Protein AF-A0A5S9M5P7-F1 (afdb_monomer_lite)

Radius of gyration: 15.04 Å; chains: 1; bounding box: 37×22×45 Å

Secondary structure (DSSP, 8-state):
-----SSS-EEEEEE---B-HHHHHHHHHHHHHHTGGG--SSSPPPTT-EEEEEE--TT----B-TTSTTHHHHHHHHHHHHHHHHHHHHHHHHHHHT--

Organism: Bacillus safensis (NCBI:txid561879)

Sequence (100 aa):
MIHPNMATMLGFVTTDANVEQEALQQALRDITDVTFNQITVDGETSTNDMVLVMANGMAQNDVLNEEHPEWPLFKEGLKLACEDLAKRDCERWRRRNKIN

Foldseek 3Di:
DFAQDFPAAEAEAEEQAQEDPVQVVVLCVVLCVVARSNDDDPPDHDPHHDHDYYYNNNVVDDYDHPPDPCNVVVSVVVSVVRNVSNVVRVVVRCVVVVND

pLDDT: mean 82.06, std 17.08, range [28.47, 96.75]

InterPro domains:
  IPR002813 Arginine biosynthesis protein ArgJ [PF01960] (1-87)
  IPR002813 Arginine biosynthesis protein ArgJ [PTHR23100] (1-87)
  IPR016117 ArgJ-like domain superfamily [SSF56266] (1-87)

Structure (mmCIF, N/CA/C/O backbone):
data_AF-A0A5S9M5P7-F1
#
_entry.id   AF-A0A5S9M5P7-F1
#
loop_
_atom_site.group_PDB
_atom_site.id
_atom_site.type_symbol
_atom_site.label_atom_id
_atom_site.label_alt_id
_atom_site.label_comp_id
_atom_site.label_asym_id
_atom_site.label_entity_id
_atom_site.label_seq_id
_atom_site.pdbx_PDB_ins_code
_atom_site.Cartn_x
_atom_site.Cartn_y
_atom_site.Cartn_z
_atom_site.occupancy
_atom_site.B_iso_or_equiv
_atom_site.auth_seq_id
_atom_site.auth_comp_id
_atom_site.auth_asym_id
_atom_site.auth_atom_id
_atom_site.pdbx_PDB_model_num
ATOM 1 N N . MET A 1 1 ? 19.008 -1.528 -1.074 1.00 31.03 1 MET A N 1
ATOM 2 C CA . MET A 1 1 ? 18.650 -0.303 -1.819 1.00 31.03 1 MET A CA 1
ATOM 3 C C . MET A 1 1 ? 18.102 -0.744 -3.153 1.00 31.03 1 MET A C 1
ATOM 5 O O . MET A 1 1 ? 18.845 -1.346 -3.915 1.00 31.03 1 MET A O 1
ATOM 9 N N . ILE A 1 2 ? 16.807 -0.550 -3.362 1.00 28.47 2 ILE A N 1
ATOM 10 C CA . ILE A 1 2 ? 16.054 -1.086 -4.494 1.00 28.47 2 ILE A CA 1
ATOM 11 C C . ILE A 1 2 ? 15.441 0.132 -5.186 1.00 28.47 2 ILE A C 1
ATOM 13 O O . ILE A 1 2 ? 14.865 0.983 -4.511 1.00 28.47 2 ILE A O 1
ATOM 17 N N . HIS A 1 3 ? 15.757 0.302 -6.470 1.00 37.19 3 HIS A N 1
ATOM 18 C CA . HIS A 1 3 ? 15.458 1.499 -7.254 1.00 37.19 3 HIS A CA 1
ATOM 19 C C . HIS A 1 3 ? 14.184 1.248 -8.067 1.00 37.19 3 HIS A C 1
ATOM 21 O O . HIS A 1 3 ? 14.257 0.452 -9.011 1.00 37.19 3 HIS A O 1
ATOM 27 N N . PRO A 1 4 ? 13.056 1.911 -7.746 1.00 42.25 4 PRO A N 1
ATOM 28 C CA . PRO A 1 4 ? 11.915 1.949 -8.647 1.00 42.25 4 PRO A CA 1
ATOM 29 C C . PRO A 1 4 ? 12.355 2.672 -9.923 1.00 42.25 4 PRO A C 1
ATOM 31 O O . PRO A 1 4 ? 12.758 3.834 -9.903 1.00 42.25 4 PRO A O 1
ATOM 34 N N . ASN A 1 5 ? 12.359 1.944 -11.032 1.00 57.25 5 ASN A N 1
ATOM 35 C CA . ASN A 1 5 ? 12.699 2.463 -12.344 1.00 57.25 5 ASN A CA 1
ATOM 36 C C . ASN A 1 5 ? 11.573 2.106 -13.301 1.00 57.25 5 ASN A C 1
ATOM 38 O O . ASN A 1 5 ? 11.513 1.001 -13.838 1.00 57.25 5 ASN A O 1
ATOM 42 N N . MET A 1 6 ? 10.686 3.073 -13.489 1.00 45.84 6 MET A N 1
ATOM 43 C CA . MET A 1 6 ? 9.758 3.149 -14.604 1.00 45.84 6 MET A CA 1
ATOM 44 C C . MET A 1 6 ? 9.656 4.628 -15.007 1.00 45.84 6 MET A C 1
ATOM 46 O O . MET A 1 6 ? 10.069 5.520 -14.265 1.00 45.84 6 MET A O 1
ATOM 50 N N . ALA A 1 7 ? 9.122 4.918 -16.197 1.00 55.09 7 ALA A N 1
ATOM 51 C CA . ALA A 1 7 ? 8.660 6.276 -16.501 1.00 55.09 7 ALA A CA 1
ATOM 52 C C . ALA A 1 7 ? 7.777 6.783 -15.345 1.00 55.09 7 ALA A C 1
ATOM 54 O O . ALA A 1 7 ? 7.083 5.956 -14.762 1.00 55.09 7 ALA A O 1
ATOM 55 N N . THR A 1 8 ? 7.798 8.092 -15.045 1.00 63.12 8 THR A N 1
ATOM 56 C CA . THR A 1 8 ? 7.120 8.701 -13.880 1.00 63.12 8 THR A CA 1
ATOM 57 C C . THR A 1 8 ? 5.838 7.965 -13.492 1.00 63.12 8 THR A C 1
ATOM 59 O O . THR A 1 8 ? 4.847 8.014 -14.229 1.00 63.12 8 THR A O 1
ATOM 62 N N . MET A 1 9 ? 5.885 7.257 -12.366 1.00 73.88 9 MET A N 1
ATOM 63 C CA . MET A 1 9 ? 4.806 6.403 -11.892 1.00 73.88 9 MET A CA 1
ATOM 64 C C . MET A 1 9 ? 3.969 7.167 -10.873 1.00 73.88 9 MET A C 1
ATOM 66 O O . MET A 1 9 ? 4.473 7.649 -9.859 1.00 73.88 9 MET A O 1
ATOM 70 N N . LEU A 1 10 ? 2.677 7.291 -11.173 1.00 83.75 10 LEU A N 1
ATOM 71 C CA . LEU A 1 10 ? 1.689 7.892 -10.287 1.00 83.75 10 LEU A CA 1
ATOM 72 C C . LEU A 1 10 ? 0.631 6.840 -9.959 1.00 83.75 10 LEU A C 1
ATOM 74 O O . LEU A 1 10 ? -0.234 6.539 -10.784 1.00 83.75 10 LEU A O 1
ATOM 78 N N . GLY A 1 11 ? 0.724 6.276 -8.759 1.00 86.88 11 GLY A N 1
ATOM 79 C CA . GLY A 1 11 ? -0.212 5.288 -8.237 1.00 86.88 11 GLY A CA 1
ATOM 80 C C . GLY A 1 11 ? -1.239 5.937 -7.318 1.00 86.88 11 GLY A C 1
ATOM 81 O O . GLY A 1 11 ? -0.878 6.641 -6.378 1.00 86.88 11 GLY A O 1
ATOM 82 N N . PHE A 1 12 ? -2.522 5.674 -7.551 1.00 92.25 12 PHE A N 1
ATOM 83 C CA . PHE A 1 12 ? -3.602 6.124 -6.672 1.00 92.25 12 PHE A CA 1
ATOM 84 C C . PHE A 1 12 ? -4.449 4.921 -6.274 1.00 92.25 12 PHE A C 1
ATOM 86 O O . PHE A 1 12 ? -5.003 4.238 -7.135 1.00 92.25 12 PHE A O 1
ATOM 93 N N . VAL A 1 13 ? -4.553 4.668 -4.973 1.00 94.12 13 VAL A N 1
ATOM 94 C CA . VAL A 1 13 ? -5.366 3.590 -4.409 1.00 94.12 13 VAL A CA 1
ATOM 95 C C . VAL A 1 13 ? -6.389 4.200 -3.465 1.00 94.12 13 VAL A C 1
ATOM 97 O O . VAL A 1 13 ? -6.069 5.034 -2.623 1.00 94.12 13 VAL A O 1
ATOM 100 N N . THR A 1 14 ? -7.638 3.782 -3.596 1.00 95.50 14 THR A N 1
ATOM 101 C CA . THR A 1 14 ? -8.722 4.217 -2.716 1.00 95.50 14 THR A CA 1
ATOM 102 C C . THR A 1 14 ? -9.340 3.010 -2.040 1.00 95.50 14 THR A C 1
ATOM 104 O O . THR A 1 14 ? -9.571 1.995 -2.696 1.00 95.50 14 THR A O 1
ATOM 107 N N . THR A 1 15 ? -9.644 3.130 -0.756 1.00 95.75 15 THR A N 1
ATOM 108 C CA . THR A 1 15 ? -10.354 2.115 0.017 1.00 95.75 15 THR A CA 1
ATOM 109 C C . THR A 1 15 ? -11.472 2.759 0.827 1.00 95.75 15 THR A C 1
ATOM 111 O O . THR A 1 15 ? -11.401 3.930 1.208 1.00 95.75 15 THR A O 1
ATOM 114 N N . ASP A 1 16 ? -12.529 1.999 1.068 1.00 96.12 16 ASP A N 1
ATOM 115 C CA . ASP A 1 16 ? -13.603 2.365 1.978 1.00 96.12 16 ASP A CA 1
ATOM 116 C C . ASP A 1 16 ? -13.362 1.899 3.418 1.00 96.12 16 ASP A C 1
ATOM 118 O O . ASP A 1 16 ? -14.109 2.285 4.316 1.00 96.12 16 ASP A O 1
ATOM 122 N N . ALA A 1 17 ? -12.290 1.142 3.660 1.00 95.44 17 ALA A N 1
ATOM 123 C CA . ALA A 1 17 ? -11.915 0.679 4.985 1.00 95.44 17 ALA A CA 1
ATOM 124 C C . ALA A 1 17 ? -11.680 1.849 5.954 1.00 95.44 17 ALA A C 1
ATOM 126 O O . ALA A 1 17 ? -11.031 2.845 5.625 1.00 95.44 17 ALA A O 1
ATOM 127 N N . ASN A 1 18 ? -12.193 1.713 7.173 1.00 96.69 18 ASN A N 1
ATOM 128 C CA . ASN A 1 18 ? -11.881 2.595 8.288 1.00 96.69 18 ASN A CA 1
ATOM 129 C C . ASN A 1 18 ? -10.542 2.164 8.898 1.00 96.69 18 ASN A C 1
ATOM 131 O O . ASN A 1 18 ? -10.459 1.109 9.523 1.00 96.69 18 ASN A O 1
ATOM 135 N N . VAL A 1 19 ? -9.485 2.938 8.665 1.00 96.50 19 VAL A N 1
ATOM 136 C CA . VAL A 1 19 ? -8.105 2.591 9.030 1.00 96.50 19 VAL A CA 1
ATOM 137 C C . VAL A 1 19 ? -7.406 3.790 9.654 1.00 96.50 19 VAL A C 1
ATOM 139 O O . VAL A 1 19 ? -7.588 4.929 9.221 1.00 96.50 19 VAL A O 1
ATOM 142 N N . GLU A 1 20 ? -6.602 3.533 10.678 1.00 96.75 20 GLU A N 1
ATOM 143 C CA . GLU A 1 20 ? -5.770 4.541 11.317 1.00 96.75 20 GLU A CA 1
ATOM 144 C C . GLU A 1 20 ? -4.737 5.104 10.332 1.00 96.75 20 GLU A C 1
ATOM 146 O O . GLU A 1 20 ? -4.069 4.369 9.601 1.00 96.75 20 GLU A O 1
ATOM 151 N N . GLN A 1 21 ? -4.582 6.429 10.322 1.00 95.00 21 GLN A N 1
ATOM 152 C CA . GLN A 1 21 ? -3.702 7.119 9.380 1.00 95.00 21 GLN A CA 1
ATOM 153 C C . GLN A 1 21 ? -2.241 6.658 9.493 1.00 95.00 21 GLN A C 1
ATOM 155 O O . GLN A 1 21 ? -1.588 6.446 8.471 1.00 95.00 21 GLN A O 1
ATOM 160 N N . GLU A 1 22 ? -1.724 6.507 10.715 1.00 95.56 22 GLU A N 1
ATOM 161 C CA . GLU A 1 22 ? -0.339 6.085 10.955 1.00 95.56 22 GLU A CA 1
ATOM 162 C C . GLU A 1 22 ? -0.110 4.645 10.485 1.00 95.56 22 GLU A C 1
ATOM 164 O O . GLU A 1 22 ? 0.829 4.390 9.726 1.00 95.56 22 GLU A O 1
ATOM 169 N N . ALA A 1 23 ? -1.029 3.736 10.824 1.00 95.19 23 ALA A N 1
ATOM 170 C CA . ALA A 1 23 ? -0.989 2.347 10.378 1.00 95.19 23 ALA A CA 1
ATOM 171 C C . ALA A 1 23 ? -1.065 2.238 8.844 1.00 95.19 23 ALA A C 1
ATOM 173 O O . ALA A 1 23 ? -0.297 1.496 8.229 1.00 95.19 23 ALA A O 1
ATOM 174 N N . LEU A 1 24 ? -1.941 3.016 8.195 1.00 95.69 24 LEU A N 1
ATOM 175 C CA . LEU A 1 24 ? -2.051 3.062 6.734 1.00 95.69 24 LEU A CA 1
ATOM 176 C C . LEU A 1 24 ? -0.763 3.582 6.083 1.00 95.69 24 LEU A C 1
ATOM 178 O O . LEU A 1 24 ? -0.293 3.027 5.088 1.00 95.69 24 LEU A O 1
ATOM 182 N N . GLN A 1 25 ? -0.179 4.639 6.648 1.00 94.44 25 GLN A N 1
ATOM 183 C CA . GLN A 1 25 ? 1.055 5.240 6.154 1.00 94.44 25 GLN A CA 1
ATOM 184 C C . GLN A 1 25 ? 2.243 4.279 6.278 1.00 94.44 25 GLN A C 1
ATOM 186 O O . GLN A 1 25 ? 3.074 4.226 5.364 1.00 94.44 25 GLN A O 1
ATOM 191 N N . GLN A 1 26 ? 2.322 3.525 7.377 1.00 94.06 26 GLN A N 1
ATOM 192 C CA . GLN A 1 26 ? 3.345 2.505 7.584 1.00 94.06 26 GLN A CA 1
ATOM 193 C C . GLN A 1 26 ? 3.138 1.314 6.642 1.00 94.06 26 GLN A C 1
ATOM 195 O O . GLN A 1 26 ? 4.071 0.915 5.947 1.00 94.06 26 GLN A O 1
ATOM 200 N N . ALA A 1 27 ? 1.905 0.815 6.516 1.00 94.19 27 ALA A N 1
ATOM 201 C CA . ALA A 1 27 ? 1.572 -0.257 5.581 1.00 94.19 27 ALA A CA 1
ATOM 202 C C . ALA A 1 27 ? 1.931 0.106 4.135 1.00 94.19 27 ALA A C 1
ATOM 204 O O . ALA A 1 27 ? 2.525 -0.708 3.429 1.00 94.19 27 ALA A O 1
ATOM 205 N N . LEU A 1 28 ? 1.626 1.332 3.698 1.00 93.62 28 LEU A N 1
ATOM 206 C CA . LEU A 1 28 ? 1.988 1.806 2.365 1.00 93.62 28 LEU A CA 1
ATOM 207 C C . LEU A 1 28 ? 3.507 1.834 2.158 1.00 93.62 28 LEU A C 1
ATOM 209 O O . LEU A 1 28 ? 3.972 1.435 1.091 1.00 93.62 28 LEU A O 1
ATOM 213 N N . ARG A 1 29 ? 4.283 2.281 3.154 1.00 90.56 29 ARG A N 1
ATOM 214 C CA . ARG A 1 29 ? 5.754 2.277 3.082 1.00 90.56 29 ARG A CA 1
ATOM 215 C C . ARG A 1 29 ? 6.288 0.857 2.906 1.00 90.56 29 ARG A C 1
ATOM 217 O O . ARG A 1 29 ? 6.989 0.603 1.929 1.00 90.56 29 ARG A O 1
ATOM 224 N N . ASP A 1 30 ? 5.869 -0.065 3.772 1.00 90.38 30 ASP A N 1
ATOM 225 C CA . ASP A 1 30 ? 6.284 -1.471 3.716 1.00 90.38 30 ASP A CA 1
ATOM 226 C C . ASP A 1 30 ? 5.944 -2.111 2.362 1.00 90.38 30 ASP A C 1
ATOM 228 O O . ASP A 1 30 ? 6.752 -2.820 1.763 1.00 90.38 30 ASP A O 1
ATOM 232 N N . ILE A 1 31 ? 4.725 -1.866 1.869 1.00 91.44 31 ILE A N 1
ATOM 233 C CA . ILE A 1 31 ? 4.239 -2.436 0.611 1.00 91.44 31 ILE A CA 1
ATOM 234 C C . ILE A 1 31 ? 5.003 -1.843 -0.570 1.00 91.44 31 ILE A C 1
ATOM 236 O O . ILE A 1 31 ? 5.387 -2.584 -1.473 1.00 91.44 31 ILE A O 1
ATOM 240 N N . THR A 1 32 ? 5.263 -0.536 -0.573 1.00 86.88 32 THR A N 1
ATOM 241 C CA . THR A 1 32 ? 6.009 0.133 -1.651 1.00 86.88 32 THR A CA 1
ATOM 242 C C . THR A 1 32 ? 7.415 -0.452 -1.794 1.00 86.88 32 THR A C 1
ATOM 244 O O . THR A 1 32 ? 7.854 -0.709 -2.917 1.00 86.88 32 THR A O 1
ATOM 247 N N . ASP A 1 33 ? 8.076 -0.775 -0.678 1.00 83.56 33 ASP A N 1
ATOM 248 C CA . ASP A 1 33 ? 9.407 -1.394 -0.662 1.00 83.56 33 ASP A CA 1
ATOM 249 C C . ASP A 1 33 ? 9.455 -2.795 -1.296 1.00 83.56 33 ASP A C 1
ATOM 251 O O . ASP A 1 33 ? 10.462 -3.181 -1.903 1.00 83.56 33 ASP A O 1
ATOM 255 N N . VAL A 1 34 ? 8.364 -3.559 -1.202 1.00 82.31 34 VAL A N 1
ATOM 256 C CA . VAL A 1 34 ? 8.270 -4.926 -1.749 1.00 82.31 34 VAL A CA 1
ATOM 257 C C . VAL A 1 34 ? 7.497 -5.019 -3.067 1.00 82.31 34 VAL A C 1
ATOM 259 O O . VAL A 1 34 ? 7.369 -6.113 -3.612 1.00 82.31 34 VAL A O 1
ATOM 262 N N . THR A 1 35 ? 6.992 -3.900 -3.595 1.00 82.88 35 THR A N 1
ATOM 263 C CA . THR A 1 35 ? 6.224 -3.854 -4.851 1.00 82.88 35 THR A CA 1
ATOM 264 C C . THR A 1 35 ? 6.892 -2.939 -5.872 1.00 82.88 35 THR A C 1
ATOM 266 O O . THR A 1 35 ? 7.703 -3.403 -6.669 1.00 82.88 35 THR A O 1
ATOM 269 N N . PHE A 1 36 ? 6.602 -1.640 -5.835 1.00 77.94 36 PHE A N 1
ATOM 270 C CA . PHE A 1 36 ? 7.117 -0.657 -6.786 1.00 77.94 36 PHE A CA 1
ATOM 271 C C . PHE A 1 36 ? 8.642 -0.554 -6.744 1.00 77.94 36 PHE A C 1
ATOM 273 O O . PHE A 1 36 ? 9.285 -0.544 -7.793 1.00 77.94 36 PHE A O 1
ATOM 280 N N . ASN A 1 37 ? 9.234 -0.574 -5.546 1.00 74.44 37 ASN A N 1
ATOM 281 C CA . ASN A 1 37 ? 10.682 -0.457 -5.393 1.00 74.44 37 ASN A CA 1
ATOM 282 C C . ASN A 1 37 ? 11.435 -1.694 -5.892 1.00 74.44 37 ASN A C 1
ATOM 284 O O . ASN A 1 37 ? 12.621 -1.568 -6.157 1.00 74.44 37 ASN A O 1
ATOM 288 N N . GLN A 1 38 ? 10.779 -2.851 -6.078 1.00 70.69 38 GLN A N 1
ATOM 289 C CA . GLN A 1 38 ? 11.385 -4.069 -6.649 1.00 70.69 38 GLN A CA 1
ATOM 290 C C . GLN A 1 38 ? 11.525 -4.034 -8.174 1.00 70.69 38 GLN A C 1
ATOM 292 O O . GLN A 1 38 ? 12.171 -4.909 -8.752 1.00 70.69 38 GLN A O 1
ATOM 297 N N . ILE A 1 39 ? 10.915 -3.059 -8.848 1.00 63.72 39 ILE A N 1
ATOM 298 C CA . ILE A 1 39 ? 10.920 -2.990 -10.306 1.00 63.72 39 ILE A CA 1
ATOM 299 C C . ILE A 1 39 ? 12.094 -2.132 -10.764 1.00 63.72 39 ILE A C 1
ATOM 301 O O . ILE A 1 39 ? 12.066 -0.910 -10.651 1.00 63.72 39 ILE A O 1
ATOM 305 N N . THR A 1 40 ? 13.119 -2.777 -11.322 1.00 57.41 40 THR A N 1
ATOM 306 C CA . THR A 1 40 ? 14.245 -2.101 -11.975 1.00 57.41 40 THR A CA 1
ATOM 307 C C . THR A 1 40 ? 14.241 -2.415 -13.467 1.00 57.41 40 THR A C 1
ATOM 309 O O . THR A 1 40 ? 14.303 -3.584 -13.847 1.00 57.41 40 THR A O 1
ATOM 312 N N . VAL A 1 41 ? 14.162 -1.379 -14.305 1.00 54.94 41 VAL A N 1
ATOM 313 C CA . VAL A 1 41 ? 14.062 -1.525 -15.762 1.00 54.94 41 VAL A CA 1
ATOM 314 C C . VAL A 1 41 ? 15.272 -0.921 -16.494 1.00 54.94 41 VAL A C 1
ATOM 316 O O . VAL A 1 41 ? 15.887 -1.639 -17.272 1.00 54.94 41 VAL A O 1
ATOM 319 N N . ASP A 1 42 ? 15.708 0.305 -16.165 1.00 52.16 42 ASP A N 1
ATOM 320 C CA . ASP A 1 42 ? 16.742 1.039 -16.932 1.00 52.16 42 ASP A CA 1
ATOM 321 C C . ASP A 1 42 ? 17.886 1.697 -16.102 1.00 52.16 42 ASP A C 1
ATOM 323 O O . ASP A 1 42 ? 18.681 2.461 -16.639 1.00 52.16 42 ASP A O 1
ATOM 327 N N . GLY A 1 43 ? 18.004 1.450 -14.789 1.00 53.06 43 GLY A N 1
ATOM 328 C CA . GLY A 1 43 ? 19.068 2.007 -13.922 1.00 53.06 43 GLY A CA 1
ATOM 329 C C . GLY A 1 43 ? 18.976 3.493 -13.498 1.00 53.06 43 GLY A C 1
ATOM 330 O O . GLY A 1 43 ? 19.760 3.908 -12.649 1.00 53.06 43 GLY A O 1
ATOM 331 N N . GLU A 1 44 ? 18.028 4.282 -14.011 1.00 52.09 44 GLU A N 1
ATOM 332 C CA . GLU A 1 44 ? 17.773 5.688 -13.625 1.00 52.09 44 GLU A CA 1
ATOM 333 C C . GLU A 1 44 ? 16.544 5.852 -12.698 1.00 52.09 44 GLU A C 1
ATOM 335 O O . GLU A 1 44 ? 15.523 5.197 -12.903 1.00 52.09 44 GLU A O 1
ATOM 340 N N . THR A 1 45 ? 16.618 6.719 -11.679 1.00 53.59 45 THR A N 1
ATOM 341 C CA . THR A 1 45 ? 15.493 7.042 -10.767 1.00 53.59 45 THR A CA 1
ATOM 342 C C . THR A 1 45 ? 14.655 8.184 -11.330 1.00 53.59 45 THR A C 1
ATOM 344 O O . THR A 1 45 ? 15.209 9.229 -11.678 1.00 53.59 45 THR A O 1
ATOM 347 N N . SER A 1 46 ? 13.326 8.049 -11.365 1.00 57.69 46 SER A N 1
ATOM 348 C CA . SER A 1 46 ? 12.459 9.177 -11.724 1.00 57.69 46 SER A CA 1
ATOM 349 C C . SER A 1 46 ? 12.418 10.217 -10.601 1.00 57.69 46 SER A C 1
ATOM 351 O O . SER A 1 46 ? 12.375 9.882 -9.420 1.00 57.69 46 SER A O 1
ATOM 353 N N . THR A 1 47 ? 12.370 11.502 -10.946 1.00 61.12 47 THR A N 1
ATOM 354 C CA . THR A 1 47 ? 12.267 12.603 -9.970 1.00 61.12 47 THR A CA 1
ATOM 355 C C . THR A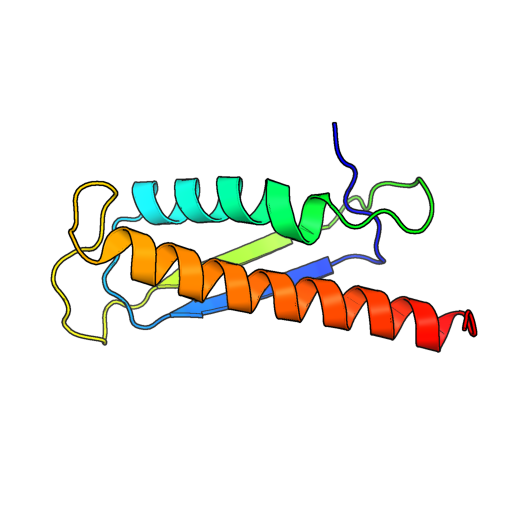 1 47 ? 10.849 12.819 -9.429 1.00 61.12 47 THR A C 1
ATOM 357 O O . THR A 1 47 ? 10.651 13.673 -8.566 1.00 61.12 47 THR A O 1
ATOM 360 N N . ASN A 1 48 ? 9.850 12.097 -9.952 1.00 70.62 48 ASN A N 1
ATOM 361 C CA . ASN A 1 48 ? 8.429 12.421 -9.781 1.00 70.62 48 ASN A CA 1
ATOM 362 C C . ASN A 1 48 ? 7.544 11.220 -9.403 1.00 70.62 48 ASN A C 1
ATOM 364 O O . ASN A 1 48 ? 6.322 11.334 -9.498 1.00 70.62 48 ASN A O 1
ATOM 368 N N . ASP A 1 49 ? 8.127 10.094 -8.992 1.00 77.12 49 ASP A N 1
ATOM 369 C CA . ASP A 1 49 ? 7.346 8.915 -8.607 1.00 77.12 49 ASP A CA 1
ATOM 370 C C . ASP A 1 49 ? 6.566 9.167 -7.308 1.00 77.12 49 ASP A C 1
ATOM 372 O O . ASP A 1 49 ? 7.116 9.652 -6.316 1.00 77.12 49 ASP A O 1
ATOM 376 N N . MET A 1 50 ? 5.270 8.847 -7.310 1.00 82.12 50 MET A N 1
ATOM 377 C CA . MET A 1 50 ? 4.382 9.050 -6.165 1.00 82.12 50 MET A CA 1
ATOM 378 C C . MET A 1 50 ? 3.308 7.966 -6.097 1.00 82.12 50 MET A C 1
ATOM 380 O O . MET A 1 50 ? 2.661 7.650 -7.093 1.00 82.12 50 MET A O 1
ATOM 384 N N . VAL A 1 51 ? 3.060 7.456 -4.889 1.00 88.94 51 VAL A N 1
ATOM 385 C CA . VAL A 1 51 ? 1.920 6.583 -4.594 1.00 88.94 51 VAL A CA 1
ATOM 386 C C . VAL A 1 51 ? 1.093 7.208 -3.479 1.00 88.94 51 VAL A C 1
ATOM 388 O O . VAL A 1 51 ? 1.630 7.571 -2.433 1.00 88.94 51 VAL A O 1
ATOM 391 N N . LEU A 1 52 ? -0.212 7.332 -3.705 1.00 92.00 52 LEU A N 1
ATOM 392 C CA . LEU A 1 52 ? -1.175 7.848 -2.743 1.00 92.00 52 LEU A CA 1
ATOM 393 C C . LEU A 1 52 ? -2.204 6.768 -2.409 1.00 92.00 52 LEU A C 1
ATOM 395 O O . LEU A 1 52 ? -2.777 6.155 -3.311 1.00 92.00 52 LEU A O 1
ATOM 399 N N . VAL A 1 53 ? -2.481 6.588 -1.118 1.00 94.69 53 VAL A N 1
ATOM 400 C CA . VAL A 1 53 ? -3.607 5.780 -0.643 1.00 94.69 53 VAL A CA 1
ATOM 401 C C . VAL A 1 53 ? -4.579 6.678 0.111 1.00 94.69 53 VAL A C 1
ATOM 403 O O . VAL A 1 53 ? -4.167 7.451 0.973 1.00 94.69 53 VAL A O 1
ATOM 406 N N . MET A 1 54 ? -5.865 6.585 -0.214 1.00 95.69 54 MET A N 1
ATOM 407 C CA . MET A 1 54 ? -6.937 7.327 0.449 1.00 95.69 54 MET A CA 1
ATOM 408 C C . MET A 1 54 ? -7.967 6.359 1.022 1.00 95.69 54 MET A C 1
ATOM 410 O O . MET A 1 54 ? -8.483 5.509 0.299 1.00 95.69 54 MET A O 1
ATOM 414 N N . ALA A 1 55 ? -8.291 6.519 2.301 1.00 96.06 55 ALA A N 1
ATOM 415 C CA . ALA A 1 55 ? -9.288 5.719 3.001 1.00 96.06 55 ALA A CA 1
ATOM 416 C C . ALA A 1 55 ? -10.445 6.611 3.467 1.00 96.06 55 ALA A C 1
ATOM 418 O O . ALA A 1 55 ? -10.201 7.625 4.120 1.00 96.06 55 ALA A O 1
ATOM 419 N N . ASN A 1 56 ? -11.688 6.278 3.102 1.00 95.00 56 ASN A N 1
ATOM 420 C CA . ASN A 1 56 ? -12.857 7.118 3.412 1.00 95.00 56 ASN A CA 1
ATOM 421 C C . ASN A 1 56 ? -13.709 6.619 4.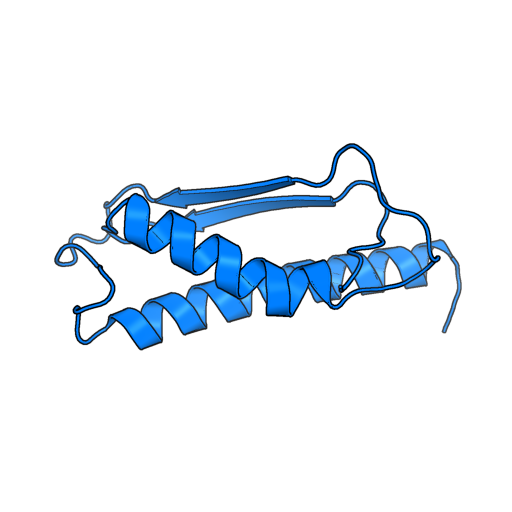600 1.00 95.00 56 ASN A C 1
ATOM 423 O O . ASN A 1 56 ? -14.612 7.337 5.026 1.00 95.00 56 ASN A O 1
ATOM 427 N N . GLY A 1 57 ? -13.441 5.417 5.125 1.00 94.44 57 GLY A N 1
ATOM 428 C CA . GLY A 1 57 ? -14.129 4.846 6.289 1.00 94.44 57 GLY A CA 1
ATOM 429 C C . GLY A 1 57 ? -15.593 4.438 6.081 1.00 94.44 57 GLY A C 1
ATOM 430 O O . GLY A 1 57 ? -16.286 4.142 7.054 1.00 94.44 57 GLY A O 1
ATOM 431 N N . MET A 1 58 ? -16.096 4.414 4.844 1.00 95.12 58 MET A N 1
ATOM 432 C CA . MET A 1 58 ? -17.496 4.088 4.547 1.00 95.12 58 MET A CA 1
ATOM 433 C C . MET A 1 58 ? -17.849 2.600 4.704 1.00 95.12 58 MET A C 1
ATOM 435 O O . MET A 1 58 ? -19.035 2.278 4.717 1.00 95.12 58 MET A O 1
ATOM 439 N N . ALA A 1 59 ? -16.870 1.705 4.866 1.00 92.25 59 ALA A N 1
ATOM 440 C CA . ALA A 1 59 ? -17.090 0.270 5.072 1.00 92.25 59 ALA A CA 1
ATOM 441 C C . ALA A 1 59 ? -17.670 -0.082 6.458 1.00 92.25 59 ALA A C 1
ATOM 443 O O . ALA A 1 59 ? -18.070 -1.221 6.680 1.00 92.25 59 ALA A O 1
ATOM 444 N N . GLN A 1 60 ? -17.744 0.888 7.383 1.00 92.50 60 GLN A N 1
ATOM 445 C CA . GLN A 1 60 ? -18.297 0.729 8.739 1.00 92.50 60 GLN A CA 1
ATOM 446 C C . GLN A 1 60 ? -17.623 -0.366 9.589 1.00 92.50 60 GLN A C 1
ATOM 448 O O . GLN A 1 60 ? -18.217 -0.851 10.551 1.00 92.50 60 GLN A O 1
ATOM 453 N N . ASN A 1 61 ? -16.390 -0.746 9.258 1.00 92.94 61 ASN A N 1
ATOM 454 C CA . ASN A 1 61 ? -15.574 -1.630 10.081 1.00 92.94 61 ASN A CA 1
ATOM 455 C C . ASN A 1 61 ? -15.003 -0.891 11.306 1.00 92.94 61 ASN A C 1
ATOM 457 O O . ASN A 1 61 ? -14.859 0.341 11.304 1.00 92.94 61 ASN A O 1
ATOM 461 N N . ASP A 1 62 ? -14.629 -1.658 12.331 1.00 94.50 62 ASP A N 1
ATOM 462 C CA . ASP A 1 62 ? -13.825 -1.150 13.443 1.00 94.50 62 ASP A CA 1
ATOM 463 C C . ASP A 1 62 ? -12.492 -0.602 12.920 1.00 94.50 62 ASP A C 1
ATOM 465 O O . ASP A 1 62 ? -11.985 -1.056 11.892 1.00 94.50 62 ASP A O 1
ATOM 469 N N . VAL A 1 63 ? -11.939 0.408 13.599 1.00 95.81 63 VAL A N 1
ATOM 470 C CA . VAL A 1 63 ? -10.712 1.083 13.148 1.00 95.81 63 VAL A CA 1
ATOM 471 C C . VAL A 1 63 ? -9.586 0.058 13.010 1.00 95.81 63 VAL A C 1
ATOM 473 O O . VAL A 1 63 ? -9.134 -0.524 13.996 1.00 95.81 63 VAL A O 1
ATOM 476 N N . LEU A 1 64 ? -9.122 -0.141 11.777 1.00 96.19 64 LEU A N 1
ATOM 477 C CA . LEU A 1 64 ? -7.988 -1.002 11.478 1.00 96.19 64 LEU A CA 1
ATOM 478 C C . LEU A 1 64 ? -6.692 -0.323 11.925 1.00 96.19 64 LEU A C 1
ATOM 480 O O . LEU A 1 64 ? -6.405 0.807 11.531 1.00 96.19 64 LEU A O 1
ATOM 484 N N . ASN A 1 65 ? -5.900 -1.045 12.703 1.00 95.06 65 ASN A N 1
ATOM 485 C CA . ASN A 1 65 ? -4.544 -0.694 13.111 1.00 95.06 65 ASN A CA 1
ATOM 486 C C . ASN A 1 65 ? -3.694 -1.973 13.167 1.00 95.06 65 ASN A C 1
ATOM 488 O O . ASN A 1 65 ? -4.203 -3.059 12.891 1.00 95.06 65 ASN A O 1
ATOM 492 N N . GLU A 1 66 ? -2.417 -1.869 13.533 1.00 92.69 66 GLU A N 1
ATOM 493 C CA . GLU A 1 66 ? -1.503 -3.023 13.527 1.00 92.69 66 GLU A CA 1
ATOM 494 C C . GLU A 1 66 ? -1.895 -4.162 14.481 1.00 92.69 66 GLU A C 1
ATOM 496 O O . GLU A 1 66 ? -1.497 -5.308 14.268 1.00 92.69 66 GLU A O 1
ATOM 501 N N . GLU A 1 67 ? -2.697 -3.861 15.501 1.00 93.94 67 GLU A N 1
ATOM 502 C CA . GLU A 1 67 ? -3.173 -4.816 16.503 1.00 93.94 67 GLU A CA 1
ATOM 503 C C . GLU A 1 67 ? -4.505 -5.473 16.104 1.00 93.94 67 GLU A C 1
ATOM 505 O O . GLU A 1 67 ? -4.920 -6.462 16.716 1.00 93.94 67 GLU A O 1
ATOM 510 N N . HIS A 1 68 ? -5.187 -4.952 15.078 1.00 94.44 68 HIS A N 1
ATOM 511 C CA . HIS A 1 68 ? -6.496 -5.444 14.668 1.00 94.44 68 HIS A CA 1
ATOM 512 C C . HIS A 1 68 ? -6.399 -6.869 14.083 1.00 94.44 68 HIS A C 1
ATOM 514 O O . HIS A 1 68 ? -5.552 -7.122 13.223 1.00 94.44 68 HIS A O 1
ATOM 520 N N . PRO A 1 69 ? -7.294 -7.812 14.446 1.00 95.50 69 PRO A N 1
ATOM 521 C CA . PRO A 1 69 ? -7.240 -9.195 13.953 1.00 95.50 69 PRO A CA 1
ATOM 522 C C . PRO A 1 69 ? -7.273 -9.322 12.423 1.00 95.50 69 PRO A C 1
ATOM 524 O O . PRO A 1 69 ? -6.643 -10.208 11.850 1.00 95.50 69 PRO A O 1
ATOM 527 N N . GLU A 1 70 ? -7.998 -8.422 11.758 1.00 94.62 70 GLU A N 1
ATOM 528 C CA . GLU A 1 70 ? -8.124 -8.370 10.292 1.00 94.62 70 GLU A CA 1
ATOM 529 C C . GLU A 1 70 ? -7.057 -7.497 9.610 1.00 94.62 70 GLU A C 1
ATOM 531 O O . GLU A 1 70 ? -7.056 -7.350 8.388 1.00 94.62 70 GLU A O 1
ATOM 536 N N . TRP A 1 71 ? -6.114 -6.932 10.369 1.00 95.94 71 TRP A N 1
ATOM 537 C CA . TRP A 1 71 ? -5.017 -6.141 9.811 1.00 95.94 71 TRP A CA 1
ATOM 538 C C . TRP A 1 71 ? -4.188 -6.882 8.754 1.00 95.94 71 TRP A C 1
ATOM 540 O O . TRP A 1 71 ? -3.922 -6.296 7.698 1.00 95.94 71 TRP A O 1
ATOM 550 N N . PRO A 1 72 ? -3.816 -8.167 8.948 1.00 95.75 72 PRO A N 1
ATOM 551 C CA . PRO A 1 72 ? -3.079 -8.908 7.929 1.00 95.75 72 PRO A CA 1
ATOM 552 C C . PRO A 1 72 ? -3.865 -9.033 6.620 1.00 95.75 72 PRO A C 1
ATOM 554 O O . PRO A 1 72 ? -3.277 -8.907 5.548 1.00 95.75 72 PRO A O 1
ATOM 557 N N . LEU A 1 73 ? -5.189 -9.208 6.709 1.00 95.88 73 LEU A N 1
ATOM 558 C CA . LEU A 1 73 ? -6.074 -9.313 5.549 1.00 95.88 73 LEU A CA 1
ATOM 559 C C . LEU A 1 73 ? -6.122 -7.992 4.771 1.00 95.88 73 LEU A C 1
ATOM 561 O O . LEU A 1 73 ? -5.984 -7.987 3.547 1.00 95.88 73 LEU A O 1
ATOM 565 N N . PHE A 1 74 ? -6.255 -6.865 5.476 1.00 96.00 74 PHE A N 1
ATOM 566 C CA . PHE A 1 74 ? -6.202 -5.541 4.857 1.00 96.00 74 PHE A CA 1
ATOM 567 C C . PHE A 1 74 ? -4.847 -5.281 4.180 1.00 96.00 74 PHE A C 1
ATOM 569 O O . PHE A 1 74 ? -4.809 -4.881 3.012 1.00 96.00 74 PHE A O 1
ATOM 576 N N . LYS A 1 75 ? -3.729 -5.553 4.874 1.00 95.38 75 LYS A N 1
ATOM 577 C CA . LYS A 1 75 ? -2.377 -5.389 4.308 1.00 95.38 75 LYS A CA 1
ATOM 578 C C . LYS A 1 75 ? -2.172 -6.253 3.068 1.00 95.38 75 LYS A C 1
ATOM 580 O O . LYS A 1 75 ? -1.573 -5.782 2.103 1.00 95.38 75 LYS A O 1
ATOM 585 N N . GLU A 1 76 ? -2.657 -7.491 3.071 1.00 95.62 76 GLU A N 1
ATOM 586 C CA . GLU A 1 76 ? -2.566 -8.381 1.913 1.00 95.62 76 GLU A CA 1
ATOM 587 C C . GLU A 1 76 ? -3.374 -7.849 0.723 1.00 95.62 76 GLU A C 1
ATOM 589 O O . GLU A 1 76 ? -2.843 -7.768 -0.385 1.00 95.62 76 GLU A O 1
ATOM 594 N N . GLY A 1 77 ? -4.613 -7.402 0.947 1.00 95.94 77 GLY A N 1
ATOM 595 C CA . GLY A 1 77 ? -5.439 -6.797 -0.099 1.00 95.94 77 GLY A CA 1
ATOM 596 C C . GLY A 1 77 ? -4.788 -5.555 -0.717 1.00 95.94 77 GLY A C 1
ATOM 597 O O . GLY A 1 77 ? -4.694 -5.442 -1.943 1.00 95.94 77 GLY A O 1
ATOM 598 N N . LEU A 1 78 ? -4.262 -4.657 0.123 1.00 95.25 78 LEU A N 1
ATOM 599 C CA . LEU A 1 78 ? -3.532 -3.471 -0.332 1.00 95.25 78 LEU A CA 1
ATOM 600 C C . LEU A 1 78 ? -2.262 -3.852 -1.110 1.00 95.25 78 LEU A C 1
ATOM 602 O O . LEU A 1 78 ? -1.979 -3.267 -2.156 1.00 95.25 78 LEU A O 1
ATOM 606 N N . LYS A 1 79 ? -1.522 -4.867 -0.648 1.00 94.75 79 LYS A N 1
ATOM 607 C CA . LYS A 1 79 ? -0.326 -5.375 -1.333 1.00 94.75 79 LYS A CA 1
ATOM 608 C C . LYS A 1 79 ? -0.656 -5.916 -2.716 1.00 94.75 79 LYS A C 1
ATOM 610 O O . LYS A 1 79 ? 0.040 -5.574 -3.666 1.00 94.75 79 LYS A O 1
ATOM 615 N N . LEU A 1 80 ? -1.710 -6.719 -2.844 1.00 94.88 80 LEU A N 1
ATOM 616 C CA . LEU A 1 80 ? -2.137 -7.277 -4.126 1.00 94.88 80 LEU A CA 1
ATOM 617 C C . LEU A 1 80 ? -2.514 -6.179 -5.126 1.00 94.88 80 LEU A C 1
ATOM 619 O O . LEU A 1 80 ? -2.112 -6.253 -6.287 1.00 94.88 80 LEU A O 1
ATOM 623 N N . ALA A 1 81 ? -3.221 -5.139 -4.674 1.00 93.75 81 ALA A N 1
ATOM 624 C CA . ALA A 1 81 ? -3.551 -3.990 -5.514 1.00 93.75 81 ALA A CA 1
ATOM 625 C C . ALA A 1 81 ? -2.289 -3.254 -5.998 1.00 93.75 81 ALA A C 1
ATOM 627 O O . ALA A 1 81 ? -2.145 -2.988 -7.192 1.00 93.75 81 ALA A O 1
ATOM 628 N N . CYS A 1 82 ? -1.343 -2.975 -5.095 1.00 92.38 82 CYS A N 1
ATOM 629 C CA . CYS A 1 82 ? -0.073 -2.338 -5.446 1.00 92.38 82 CYS A CA 1
ATOM 630 C C . CYS A 1 82 ? 0.781 -3.209 -6.384 1.00 92.38 82 CYS A C 1
ATOM 632 O O . CYS A 1 82 ? 1.341 -2.698 -7.350 1.00 92.38 82 CYS A O 1
ATOM 634 N N . GLU A 1 83 ? 0.856 -4.523 -6.150 1.00 91.00 83 GLU A N 1
ATOM 635 C CA . GLU A 1 83 ? 1.572 -5.460 -7.025 1.00 91.00 83 GLU A CA 1
ATOM 636 C C . GLU A 1 83 ? 0.994 -5.494 -8.441 1.00 91.00 83 GLU A C 1
ATOM 638 O O . GLU A 1 83 ? 1.751 -5.543 -9.411 1.00 91.00 83 GLU A O 1
ATOM 643 N N . ASP A 1 84 ? -0.331 -5.506 -8.571 1.00 90.88 84 ASP A N 1
ATOM 644 C CA . ASP A 1 84 ? -1.001 -5.518 -9.870 1.00 90.88 84 ASP A CA 1
ATOM 645 C C . ASP A 1 84 ? -0.728 -4.222 -10.648 1.00 90.88 84 ASP A C 1
ATOM 647 O O . ASP A 1 84 ? -0.355 -4.276 -11.821 1.00 90.88 84 ASP A O 1
ATOM 651 N N . LEU A 1 85 ? -0.803 -3.061 -9.988 1.00 89.12 85 LEU A N 1
ATOM 652 C CA . LEU A 1 85 ? -0.420 -1.777 -10.590 1.00 89.12 85 LEU A CA 1
ATOM 653 C C . LEU A 1 85 ? 1.038 -1.792 -11.069 1.00 89.12 85 LEU A C 1
ATOM 655 O O . LEU A 1 85 ? 1.314 -1.491 -12.231 1.00 89.12 85 LEU A O 1
ATOM 65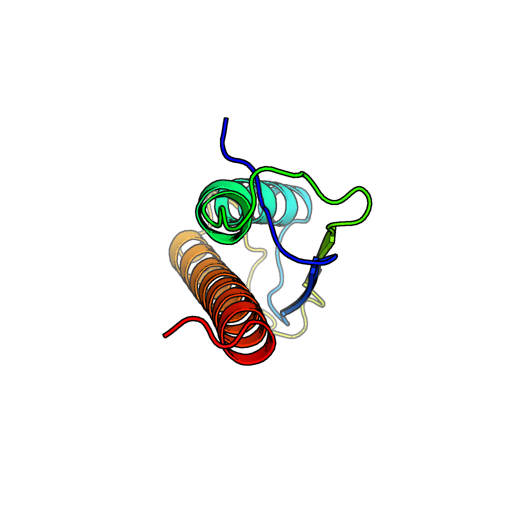9 N N . ALA A 1 86 ? 1.955 -2.228 -10.206 1.00 85.94 86 ALA A N 1
ATOM 660 C CA . ALA A 1 86 ? 3.379 -2.286 -10.508 1.00 85.94 86 ALA A CA 1
ATOM 661 C C . ALA A 1 86 ? 3.676 -3.207 -11.716 1.00 85.94 86 ALA A C 1
ATOM 663 O O . ALA A 1 86 ? 4.434 -2.848 -12.622 1.00 85.94 86 ALA A O 1
ATOM 664 N N . LYS A 1 87 ? 3.026 -4.379 -11.784 1.00 85.81 87 LYS A N 1
ATOM 665 C CA . LYS A 1 87 ? 3.136 -5.313 -12.920 1.00 85.81 87 LYS A CA 1
ATOM 666 C C . LYS A 1 87 ? 2.613 -4.693 -14.216 1.00 85.81 87 LYS A C 1
ATOM 668 O O . LYS A 1 87 ? 3.286 -4.787 -15.243 1.00 85.81 87 LYS A O 1
ATOM 673 N N . ARG A 1 88 ? 1.450 -4.035 -14.178 1.00 85.38 88 ARG A N 1
ATOM 674 C CA . ARG A 1 88 ? 0.844 -3.385 -15.354 1.00 85.38 88 ARG A CA 1
ATOM 675 C C . ARG A 1 88 ? 1.723 -2.275 -15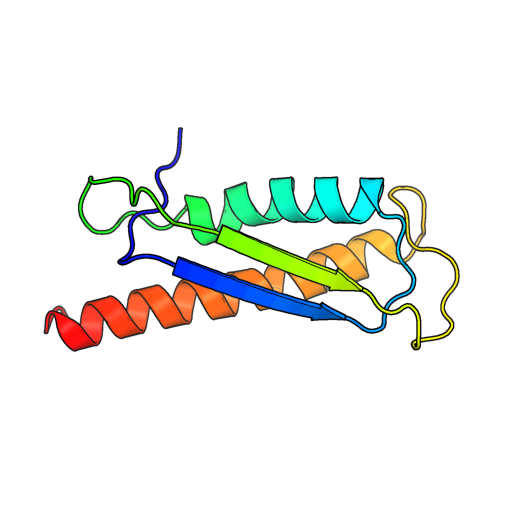.916 1.00 85.38 88 ARG A C 1
ATOM 677 O O . ARG A 1 88 ? 1.855 -2.176 -17.137 1.00 85.38 88 ARG A O 1
ATOM 684 N N . ASP A 1 89 ? 2.347 -1.477 -15.056 1.00 80.50 89 ASP A N 1
ATOM 685 C CA . ASP A 1 89 ? 3.275 -0.431 -15.488 1.00 80.50 89 ASP A CA 1
ATOM 686 C C . ASP A 1 8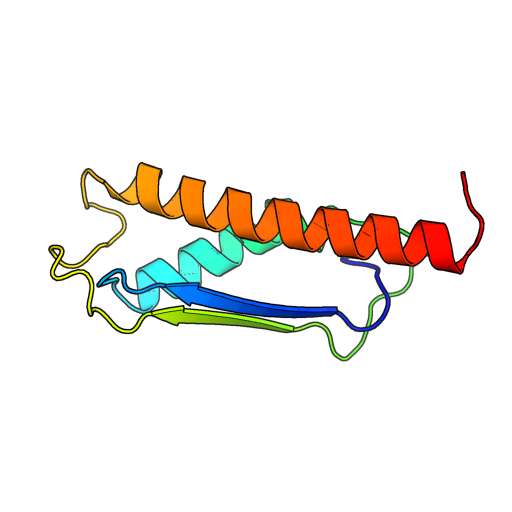9 ? 4.513 -1.023 -16.173 1.00 80.50 89 ASP A C 1
ATOM 688 O O . ASP A 1 89 ? 4.891 -0.581 -17.264 1.00 80.50 89 ASP A O 1
ATOM 692 N N . CYS A 1 90 ? 5.080 -2.096 -15.613 1.00 76.38 90 CYS A N 1
ATOM 693 C CA . CYS A 1 90 ? 6.208 -2.808 -16.213 1.00 76.38 90 CYS A CA 1
ATOM 694 C C . CYS A 1 90 ? 5.839 -3.407 -17.581 1.00 76.38 90 CYS A C 1
ATOM 696 O O . CYS A 1 90 ? 6.555 -3.227 -18.570 1.00 76.38 90 CYS A O 1
ATOM 698 N N . GLU A 1 91 ? 4.680 -4.058 -17.690 1.00 80.88 91 GLU A N 1
ATOM 699 C CA . GLU A 1 91 ? 4.186 -4.565 -18.970 1.00 80.88 91 GLU A CA 1
ATOM 700 C C . GLU A 1 91 ? 3.966 -3.451 -19.997 1.00 80.88 91 GLU A C 1
ATOM 702 O O . GLU A 1 91 ? 4.273 -3.616 -21.182 1.00 80.88 91 GLU A O 1
ATOM 707 N N . ARG A 1 92 ? 3.416 -2.310 -19.570 1.00 79.19 92 ARG A N 1
ATOM 708 C CA . ARG A 1 92 ? 3.194 -1.155 -20.442 1.00 79.19 92 ARG A CA 1
ATOM 709 C C . ARG A 1 92 ? 4.518 -0.607 -20.960 1.00 79.19 92 ARG A C 1
ATOM 711 O O . ARG A 1 92 ? 4.619 -0.303 -22.151 1.00 79.19 92 ARG A O 1
ATOM 718 N N . TRP A 1 93 ? 5.530 -0.522 -20.101 1.00 75.38 93 TRP A N 1
ATOM 719 C CA . TRP A 1 93 ? 6.878 -0.141 -20.503 1.00 75.38 93 TRP A CA 1
ATOM 720 C C . TRP A 1 93 ? 7.465 -1.136 -21.519 1.00 75.38 93 TRP A C 1
ATOM 722 O O . TRP A 1 93 ? 7.942 -0.706 -22.572 1.00 75.38 93 TRP A O 1
ATOM 732 N N . ARG A 1 94 ? 7.352 -2.454 -21.280 1.00 73.25 94 ARG A N 1
ATOM 733 C CA . ARG A 1 94 ? 7.856 -3.496 -22.203 1.00 73.25 94 ARG A CA 1
ATOM 734 C C . ARG A 1 94 ? 7.195 -3.413 -23.574 1.00 73.25 94 ARG A C 1
ATOM 736 O O . ARG A 1 94 ? 7.884 -3.364 -24.594 1.00 73.25 94 ARG A O 1
ATOM 743 N N . ARG A 1 95 ? 5.860 -3.292 -23.601 1.00 76.12 95 ARG A N 1
ATOM 744 C CA . ARG A 1 95 ? 5.082 -3.106 -24.838 1.00 76.12 95 ARG A CA 1
ATOM 745 C C . ARG A 1 95 ? 5.517 -1.852 -25.596 1.00 76.12 95 ARG A C 1
ATOM 747 O O . ARG A 1 95 ? 5.638 -1.900 -26.819 1.00 76.12 95 ARG A O 1
ATOM 754 N N . ARG A 1 96 ? 5.778 -0.740 -24.896 1.00 74.31 96 ARG A N 1
ATOM 755 C CA . ARG A 1 96 ? 6.224 0.515 -25.525 1.00 74.31 96 ARG A CA 1
ATOM 756 C C . ARG A 1 96 ? 7.614 0.389 -26.153 1.00 74.31 96 ARG A C 1
ATOM 758 O O . ARG A 1 96 ? 7.828 0.929 -27.234 1.00 74.31 96 ARG A O 1
ATOM 765 N N . ASN A 1 97 ? 8.523 -0.341 -25.512 1.00 69.12 97 ASN A N 1
ATOM 766 C CA . ASN A 1 97 ? 9.905 -0.500 -25.970 1.00 69.12 97 ASN A CA 1
ATOM 7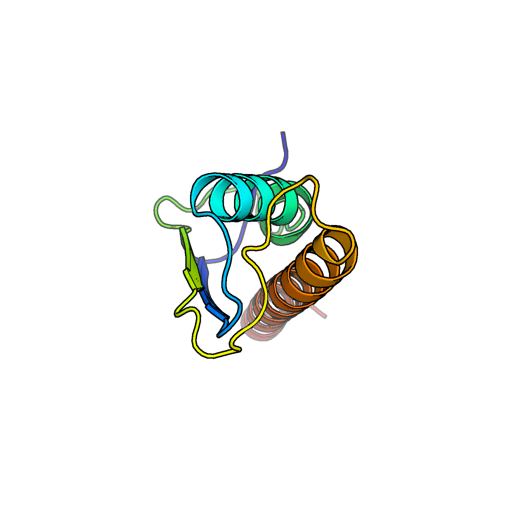67 C C . ASN A 1 97 ? 10.133 -1.730 -26.869 1.00 69.12 97 ASN A C 1
ATOM 769 O O . ASN A 1 97 ? 11.264 -1.981 -27.272 1.00 69.12 97 ASN A O 1
ATOM 773 N N . LYS A 1 98 ? 9.071 -2.471 -27.231 1.00 68.69 98 LYS A N 1
ATOM 774 C CA . LYS A 1 98 ? 9.132 -3.686 -28.073 1.00 68.69 98 LYS A CA 1
ATOM 775 C C . LYS A 1 98 ? 10.110 -4.745 -27.544 1.00 68.69 98 LYS A C 1
ATOM 777 O O . LYS A 1 98 ? 10.735 -5.460 -28.325 1.00 68.69 98 LYS A O 1
ATOM 782 N N . ILE A 1 99 ? 10.245 -4.831 -26.225 1.00 60.91 99 ILE A N 1
ATOM 783 C CA . ILE A 1 99 ? 11.041 -5.863 -25.561 1.00 60.91 99 ILE A CA 1
ATOM 784 C C . ILE A 1 99 ? 10.084 -7.015 -25.235 1.00 60.91 99 ILE A C 1
ATOM 786 O O . ILE A 1 99 ? 9.069 -6.780 -24.577 1.00 60.91 99 ILE A O 1
ATOM 790 N N . ASN A 1 100 ? 10.371 -8.209 -25.771 1.00 50.75 100 ASN A N 1
ATOM 791 C CA . ASN A 1 100 ? 9.599 -9.437 -25.523 1.00 50.75 100 ASN A CA 1
ATOM 792 C C . ASN A 1 100 ? 9.708 -9.883 -24.063 1.00 50.75 100 ASN A C 1
ATOM 794 O O . ASN A 1 100 ? 10.843 -9.867 -23.536 1.00 50.75 100 ASN A O 1
#